Protein AF-A0A6M0CXH6-F1 (afdb_monomer)

Sequence (140 aa):
LAVPIAAPGTPPLPAPIAGQTIVLYRAEVPLYAAANRAAALIGRSTLGTFHQRQGEQRLLREAGPVAAGWGQTFGEQVRQQWSGTVSPSLKGSLQGFEVGHDLFAIEANSGYRQHAGVYVAAPASKATSKVLRWALQTTR

Radius of gyration: 28.43 Å; Cα contacts (8 Å, |Δi|>4): 178; chains: 1; bounding box: 73×33×81 Å

Solvent-accessible surface area (backbone atoms only — not comparable to full-atom values): 9030 Å² total; per-residue (Å²): 132,87,78,89,76,62,59,92,94,53,75,81,70,76,79,84,73,88,69,82,88,77,83,82,75,63,88,58,54,33,54,61,67,36,46,67,56,51,53,52,50,54,61,54,64,74,64,61,55,78,72,71,77,55,66,67,74,70,75,77,68,70,86,64,98,70,67,58,69,52,72,49,73,51,74,50,80,46,78,48,77,45,87,62,101,62,51,32,67,48,77,52,75,50,41,28,40,37,42,33,38,43,76,44,77,47,74,44,97,86,69,34,42,34,47,32,38,45,47,44,45,39,54,70,54,104,58,96,58,83,57,83,62,81,56,83,48,82,50,121

Mean predicted aligned error: 14.95 Å

Nearest PDB structures (foldseek):
  2c2i-assembly1_B  TM=3.845E-01  e=6.194E-01  Mycobacterium tuberculosis H37Rv
  3szd-assembly1_B  TM=4.222E-01  e=3.217E+00  Pseudomonas aeruginosa
  7nyd-assembly1_H  TM=2.602E-01  e=2.796E-01  Homo sapiens
  4fms-assembly1_B  TM=4.198E-01  e=6.361E+00  Pseudomonas aeruginosa PAO1
  3szd-assembly2_A  TM=3.424E-01  e=3.040E+00  Pseudomonas aeruginosa

Foldseek 3Di:
DDDDADDPPDDGDPDDDPDDDDDDDDPCPLVVVCVVVVVVVLVVQVVPDPVQQCPPCPLVPDPDQDKDKDKGKDKDWDWDWDDDPSGHIDTDMWIWMKIWIWNDWDQDPVRKIKTWTWMWIATPPPDDDIDTDTDIDIDD

Structure (mmCIF, N/CA/C/O backbone):
data_AF-A0A6M0CXH6-F1
#
_entry.id   AF-A0A6M0CXH6-F1
#
loop_
_atom_site.group_PDB
_atom_site.id
_atom_site.type_symbol
_atom_site.label_atom_id
_atom_site.label_alt_id
_atom_site.label_comp_id
_atom_site.label_asym_id
_atom_site.label_entity_id
_atom_site.label_seq_id
_atom_site.pdbx_PDB_ins_code
_atom_site.Cartn_x
_atom_site.Cartn_y
_atom_site.Cartn_z
_atom_site.occupancy
_atom_site.B_iso_or_equiv
_atom_site.auth_seq_id
_atom_site.auth_comp_id
_atom_site.auth_asym_id
_atom_site.auth_atom_id
_atom_site.pdbx_PDB_model_num
ATOM 1 N N . LEU A 1 1 ? -22.036 22.149 36.009 1.00 50.69 1 LEU A N 1
ATOM 2 C CA . LEU A 1 1 ? -23.013 21.041 35.888 1.00 50.69 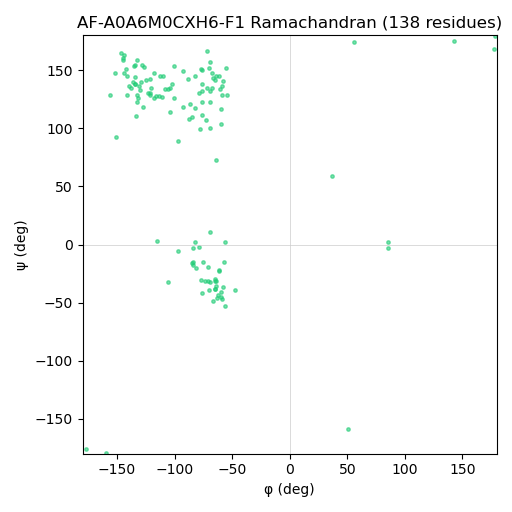1 LEU A CA 1
ATOM 3 C C . LEU A 1 1 ? -23.742 20.928 37.218 1.00 50.69 1 LEU A C 1
ATOM 5 O O . LEU A 1 1 ? -23.076 21.022 38.241 1.00 50.69 1 LEU A O 1
ATOM 9 N N . ALA A 1 2 ? -25.072 20.826 37.212 1.00 62.84 2 ALA A N 1
ATOM 10 C CA . ALA A 1 2 ? -25.858 20.715 38.441 1.00 62.84 2 ALA A CA 1
ATOM 11 C C . ALA A 1 2 ? -25.573 19.372 39.134 1.00 62.84 2 ALA A C 1
ATOM 13 O O . ALA A 1 2 ? -25.505 18.339 38.468 1.00 62.84 2 ALA A O 1
ATOM 14 N N . VAL A 1 3 ? -25.374 19.397 40.451 1.00 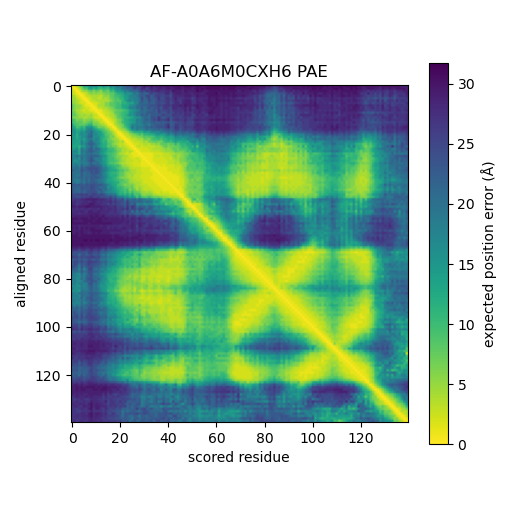70.69 3 VAL A N 1
ATOM 15 C CA . VAL A 1 3 ? -25.149 18.185 41.249 1.00 70.69 3 VAL A CA 1
ATOM 16 C C . VAL A 1 3 ? -26.512 17.523 41.489 1.00 70.69 3 VAL A C 1
ATOM 18 O O . VAL A 1 3 ? -27.447 18.234 41.867 1.00 70.69 3 VAL A O 1
ATOM 21 N N . PRO A 1 4 ? -26.676 16.211 41.245 1.00 71.44 4 PRO A N 1
ATOM 22 C CA . PRO A 1 4 ? -27.945 15.536 41.495 1.00 71.44 4 PRO A CA 1
ATOM 23 C C . PRO A 1 4 ? -28.321 15.627 42.981 1.00 71.44 4 PRO A C 1
ATOM 25 O O . PRO A 1 4 ? -27.487 15.396 43.856 1.00 71.44 4 PRO A O 1
ATOM 28 N N . ILE A 1 5 ? -29.580 15.971 43.254 1.00 80.44 5 ILE A N 1
ATOM 29 C CA . ILE A 1 5 ? -30.163 16.050 44.599 1.00 80.44 5 ILE A CA 1
ATOM 30 C C . ILE A 1 5 ? -31.024 14.809 44.839 1.00 80.44 5 ILE A C 1
ATOM 32 O O . ILE A 1 5 ? -31.756 14.372 43.950 1.00 80.44 5 ILE A O 1
ATOM 36 N N . ALA A 1 6 ? -30.922 14.238 46.041 1.00 80.50 6 ALA A N 1
ATOM 37 C CA . ALA A 1 6 ? -31.750 13.110 46.450 1.00 80.50 6 ALA A CA 1
ATOM 38 C C . ALA A 1 6 ? -33.224 13.538 46.523 1.00 80.50 6 ALA A C 1
ATOM 40 O O . ALA A 1 6 ? -33.536 14.650 46.955 1.00 80.50 6 ALA A O 1
ATOM 41 N N . ALA A 1 7 ? -34.135 12.657 46.105 1.00 82.31 7 ALA A N 1
ATOM 42 C CA . ALA A 1 7 ? -35.564 12.936 46.172 1.00 82.31 7 ALA A CA 1
ATOM 43 C C . ALA A 1 7 ? -36.020 13.080 47.643 1.00 82.31 7 ALA A C 1
ATOM 45 O O . ALA A 1 7 ? -35.504 12.365 48.512 1.00 82.31 7 ALA A O 1
ATOM 46 N N . PRO A 1 8 ? -36.990 13.962 47.952 1.00 83.75 8 PRO A N 1
ATOM 47 C CA . PRO A 1 8 ? -37.495 14.122 49.314 1.00 83.75 8 PRO A CA 1
ATOM 48 C C . PRO A 1 8 ? -37.964 12.784 49.906 1.00 83.75 8 PRO A C 1
ATOM 50 O O . PRO A 1 8 ? -38.735 12.063 49.279 1.00 83.75 8 PRO A O 1
ATOM 53 N N . GLY A 1 9 ? -37.486 12.445 51.107 1.00 87.25 9 GLY A N 1
ATOM 54 C CA . GLY A 1 9 ? -37.820 11.190 51.795 1.00 87.25 9 GLY A CA 1
ATOM 55 C C . GLY A 1 9 ? -36.959 9.977 51.420 1.00 87.25 9 GLY A C 1
ATOM 56 O O . GLY A 1 9 ? -37.193 8.896 51.953 1.00 87.25 9 GLY A O 1
ATOM 57 N N . THR A 1 10 ? -35.957 10.131 50.547 1.00 83.75 10 THR A N 1
ATOM 58 C CA . THR A 1 10 ? -34.999 9.058 50.225 1.00 83.75 10 THR A CA 1
ATOM 59 C C . THR A 1 10 ? -33.668 9.229 50.968 1.00 83.75 10 THR A C 1
ATOM 61 O O . THR A 1 10 ? -33.311 10.355 51.328 1.00 83.75 10 THR A O 1
ATOM 64 N N . PRO A 1 11 ? -32.922 8.135 51.227 1.00 83.88 11 PRO A N 1
ATOM 65 C CA . PRO A 1 11 ? -31.581 8.218 51.799 1.00 83.88 11 PRO A CA 1
ATOM 66 C C . PRO A 1 11 ? -30.652 9.119 50.965 1.00 83.88 11 PRO A C 1
ATOM 68 O O . PRO A 1 11 ? -30.828 9.215 49.747 1.00 83.88 11 PRO A O 1
ATOM 71 N N . PRO A 1 12 ? -29.646 9.761 51.586 1.00 82.06 12 PRO A N 1
ATOM 72 C CA . PRO A 1 12 ? -28.696 10.603 50.867 1.00 82.06 12 PRO A CA 1
ATOM 73 C C . PRO A 1 12 ? -27.968 9.821 49.764 1.00 82.06 12 PRO A C 1
ATOM 75 O O . PRO A 1 12 ? -27.599 8.659 49.947 1.00 82.06 12 PRO A O 1
ATOM 78 N N . LEU A 1 13 ? -27.756 10.477 48.615 1.00 80.88 13 LEU A N 1
ATOM 79 C CA . LEU A 1 13 ? -27.004 9.910 47.494 1.00 80.88 13 LEU A CA 1
ATOM 80 C C . LEU A 1 13 ? -25.577 9.551 47.951 1.00 80.88 13 LEU A C 1
ATOM 82 O O . LEU A 1 13 ? -24.940 10.361 48.630 1.00 80.88 13 LEU A O 1
ATOM 86 N N . PRO A 1 14 ? -25.048 8.373 47.572 1.00 80.31 14 PRO A N 1
ATOM 87 C CA . PRO A 1 14 ? -23.661 8.030 47.850 1.00 80.31 14 PRO A CA 1
ATOM 88 C C . PRO A 1 14 ? -22.715 9.021 47.160 1.00 80.31 14 PRO A C 1
ATOM 90 O O . PRO A 1 14 ? -22.992 9.503 46.058 1.00 80.31 14 PRO A O 1
ATOM 93 N N . ALA A 1 15 ? -21.586 9.324 47.808 1.00 79.50 15 ALA A N 1
ATOM 94 C CA . ALA A 1 15 ? -20.575 10.214 47.247 1.00 79.50 15 ALA A CA 1
ATOM 95 C C . ALA A 1 15 ? -20.070 9.655 45.900 1.00 79.50 15 ALA A C 1
ATOM 97 O O . ALA A 1 15 ? -19.685 8.481 45.849 1.00 79.50 15 ALA A O 1
ATOM 98 N N . PRO A 1 16 ? -20.052 10.453 44.812 1.00 70.25 16 PRO A N 1
ATOM 99 C CA . PRO A 1 16 ? -19.510 10.003 43.539 1.00 70.25 16 PRO A CA 1
ATOM 100 C C . PRO A 1 16 ? -18.041 9.623 43.714 1.00 70.25 16 PRO A C 1
ATOM 102 O O . PRO A 1 16 ? -17.202 10.463 44.040 1.00 70.25 16 PRO A O 1
ATOM 105 N N . ILE A 1 17 ? -17.722 8.354 43.490 1.00 76.25 17 ILE A N 1
ATOM 106 C CA . ILE A 1 17 ? -16.337 7.902 43.412 1.00 76.25 17 ILE A CA 1
ATOM 107 C C . ILE A 1 17 ? -15.832 8.360 42.045 1.00 76.25 17 ILE A C 1
ATOM 109 O O . ILE A 1 17 ? -16.439 8.021 41.027 1.00 76.25 17 ILE A O 1
ATOM 113 N N . ALA A 1 18 ? -14.759 9.152 42.005 1.00 71.06 18 ALA A N 1
ATOM 114 C CA . ALA A 1 18 ? -14.130 9.524 40.744 1.00 71.06 18 ALA A CA 1
ATOM 115 C C . ALA A 1 18 ? -13.671 8.243 40.028 1.00 71.06 18 ALA A C 1
ATOM 117 O O . ALA A 1 18 ? -12.705 7.598 40.432 1.00 71.06 18 ALA A O 1
ATOM 118 N N . GLY A 1 19 ? -14.425 7.835 39.007 1.00 70.00 19 GLY A N 1
ATOM 119 C CA . GLY A 1 19 ? -14.096 6.684 38.178 1.00 70.00 19 GLY A CA 1
ATOM 120 C C . GLY A 1 19 ? -12.905 6.975 37.268 1.00 70.00 19 GLY A C 1
ATOM 121 O O . GLY A 1 19 ? -12.510 8.124 37.069 1.00 70.00 19 GLY A O 1
ATOM 122 N N . GLN A 1 20 ? -12.340 5.926 36.676 1.00 72.38 20 GLN A N 1
ATOM 123 C CA . GLN A 1 20 ? -11.343 6.094 35.625 1.00 72.38 20 GLN A CA 1
ATOM 124 C C . GLN A 1 20 ? -12.007 6.663 34.367 1.00 72.38 20 GLN A C 1
ATOM 126 O O . GLN A 1 20 ? -13.034 6.157 33.913 1.00 72.38 20 GLN A O 1
ATOM 131 N N . THR A 1 21 ? -11.407 7.695 33.776 1.00 74.00 21 THR A N 1
ATOM 132 C CA . THR A 1 21 ? -11.812 8.187 32.456 1.00 74.00 21 THR A CA 1
ATOM 133 C C . THR A 1 21 ? -11.431 7.148 31.403 1.00 74.00 21 THR A C 1
ATOM 135 O O . THR A 1 21 ? -10.274 7.060 30.995 1.00 74.00 21 THR A O 1
ATOM 138 N N . ILE A 1 22 ? -12.401 6.347 30.962 1.00 76.44 22 ILE A N 1
ATOM 139 C CA . ILE A 1 22 ? -12.218 5.370 29.885 1.00 76.44 22 ILE A CA 1
ATOM 140 C C . ILE A 1 22 ? -12.428 6.092 28.554 1.00 76.44 22 ILE A C 1
ATOM 142 O O . ILE A 1 22 ? -13.544 6.483 28.214 1.00 76.44 22 ILE A O 1
ATOM 146 N N . VAL A 1 23 ? -11.351 6.280 27.790 1.00 78.56 23 VAL A N 1
ATOM 147 C CA . VAL A 1 23 ? -11.448 6.840 26.438 1.00 78.56 23 VAL A CA 1
ATOM 148 C C . VAL A 1 23 ? -11.973 5.757 25.499 1.00 78.56 23 VAL A C 1
ATOM 150 O O . VAL A 1 23 ? -11.290 4.773 25.222 1.00 78.56 23 VAL A O 1
ATOM 153 N N . LEU A 1 24 ? -13.197 5.941 25.010 1.00 82.44 24 LEU A N 1
ATOM 154 C CA . LEU A 1 24 ? -13.823 5.034 24.055 1.00 82.44 24 LEU A CA 1
ATOM 155 C C . LEU A 1 24 ? -13.437 5.439 22.633 1.00 82.44 24 LEU A C 1
ATOM 157 O O . LEU A 1 24 ? -13.903 6.447 22.102 1.00 82.44 24 LEU A O 1
ATOM 161 N N . TYR A 1 25 ? -12.582 4.635 22.008 1.00 82.31 25 TYR A N 1
ATOM 162 C CA . TYR A 1 25 ? -12.288 4.762 20.586 1.00 82.31 25 TYR A CA 1
ATOM 163 C C . TYR A 1 25 ? -13.356 4.053 19.761 1.00 82.31 25 TYR A C 1
ATOM 165 O O . TYR A 1 25 ? -13.855 2.993 20.140 1.00 82.31 25 TYR A O 1
ATOM 173 N N . ARG A 1 26 ? -13.680 4.620 18.597 1.00 87.25 26 ARG A N 1
ATOM 174 C CA . ARG A 1 26 ? -14.504 3.914 17.617 1.00 87.25 26 ARG A CA 1
ATOM 175 C C . ARG A 1 26 ? -13.720 2.755 16.998 1.00 87.25 26 ARG A C 1
ATOM 177 O O . ARG A 1 26 ? -12.497 2.834 16.857 1.00 87.25 26 ARG A O 1
ATOM 184 N N . ALA A 1 27 ? -14.436 1.718 16.574 1.00 83.12 27 ALA A N 1
ATOM 185 C CA . ALA A 1 27 ? -13.846 0.520 15.981 1.00 83.12 27 ALA A CA 1
ATOM 186 C C . ALA A 1 27 ? -13.068 0.800 14.677 1.00 83.12 27 ALA A C 1
ATOM 188 O O . ALA A 1 27 ? -12.180 0.033 14.317 1.00 83.12 27 ALA A O 1
ATOM 189 N N . GLU A 1 28 ? -13.350 1.908 13.986 1.00 84.56 28 GLU A N 1
ATOM 190 C CA . GLU A 1 28 ? -12.699 2.283 12.725 1.00 84.56 28 GLU A CA 1
ATOM 191 C C . GLU A 1 28 ? -11.371 3.034 12.921 1.00 84.56 28 GLU A C 1
ATOM 193 O O . GLU A 1 28 ? -10.570 3.130 11.993 1.00 84.56 28 GLU A O 1
ATOM 198 N N . VAL A 1 29 ? -11.090 3.563 14.116 1.00 88.75 29 VAL A N 1
ATOM 199 C CA . VAL A 1 29 ? -9.860 4.336 14.371 1.00 88.75 29 VAL A CA 1
ATOM 200 C C . VAL A 1 29 ? -8.581 3.521 14.103 1.00 88.75 29 VAL A C 1
ATOM 202 O O . VAL A 1 29 ? -7.699 4.043 13.412 1.00 88.75 29 VAL A O 1
ATOM 205 N N . PRO A 1 30 ? -8.450 2.253 14.555 1.00 79.81 30 PRO A N 1
ATOM 206 C CA . PRO A 1 30 ? -7.309 1.416 14.180 1.00 79.81 30 PRO A CA 1
ATOM 207 C C . PRO A 1 30 ? -7.166 1.236 12.662 1.00 79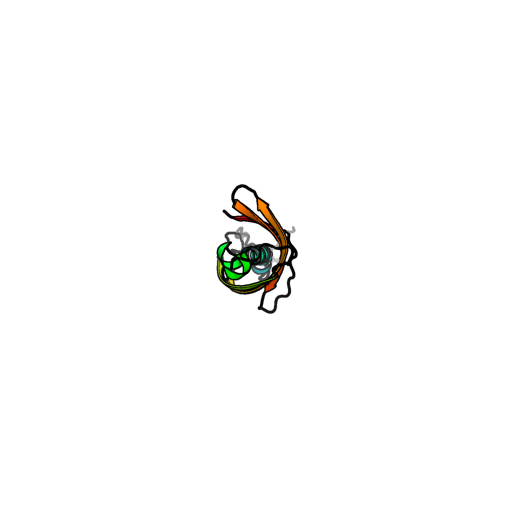.81 30 PRO A C 1
ATOM 209 O O . PRO A 1 30 ? -6.044 1.222 12.153 1.00 79.81 30 PRO A O 1
ATOM 212 N N . LEU A 1 31 ? -8.284 1.139 11.932 1.00 83.31 31 LEU A N 1
ATOM 213 C CA . LEU A 1 31 ? -8.291 0.958 10.480 1.00 83.31 31 LEU A CA 1
ATOM 214 C C . LEU A 1 31 ? -7.730 2.193 9.765 1.00 83.31 31 LEU A C 1
ATOM 216 O O . LEU A 1 31 ? -6.825 2.072 8.937 1.00 83.31 31 LEU A O 1
ATOM 220 N N . TYR A 1 32 ? -8.196 3.388 10.129 1.00 85.88 32 TYR A N 1
ATOM 221 C CA . TYR A 1 32 ? -7.673 4.634 9.564 1.00 85.88 32 TYR A CA 1
ATOM 222 C C . TYR A 1 32 ? -6.202 4.865 9.929 1.00 85.88 32 TYR A C 1
ATOM 224 O O . TYR A 1 32 ? -5.414 5.289 9.084 1.00 85.88 32 TYR A O 1
ATOM 232 N N . ALA A 1 33 ? -5.801 4.522 11.157 1.00 84.56 33 ALA A N 1
ATOM 233 C CA . ALA A 1 33 ? -4.407 4.616 11.586 1.00 84.56 33 ALA A CA 1
ATOM 234 C C . ALA A 1 33 ? -3.476 3.674 10.795 1.00 84.56 33 ALA A C 1
ATOM 236 O O . ALA A 1 33 ? -2.307 4.002 10.567 1.00 84.56 33 ALA A O 1
ATOM 237 N N . ALA A 1 34 ? -3.977 2.515 10.356 1.00 85.25 34 ALA A N 1
ATOM 238 C CA . ALA A 1 34 ? -3.231 1.575 9.525 1.00 85.25 34 ALA A CA 1
ATOM 239 C C . ALA A 1 34 ? -3.145 2.011 8.051 1.00 85.25 34 ALA A C 1
ATOM 241 O O . ALA A 1 34 ? -2.144 1.714 7.403 1.00 85.25 34 ALA A O 1
ATOM 242 N N . ALA A 1 35 ? -4.139 2.733 7.521 1.00 86.38 35 ALA A N 1
ATOM 243 C CA . ALA A 1 35 ? -4.261 3.037 6.091 1.00 86.38 35 ALA A CA 1
ATOM 244 C C . ALA A 1 35 ? -3.026 3.741 5.492 1.00 86.38 35 ALA A C 1
ATOM 246 O O . ALA A 1 35 ? -2.432 3.248 4.532 1.00 86.38 35 ALA A O 1
ATOM 247 N N . ASN A 1 36 ? -2.578 4.849 6.090 1.00 84.94 36 ASN A N 1
ATOM 248 C CA . ASN A 1 36 ? -1.407 5.588 5.593 1.00 84.94 36 ASN A CA 1
ATOM 249 C C . ASN A 1 36 ? -0.118 4.754 5.674 1.00 84.94 36 ASN A C 1
ATOM 251 O O . ASN A 1 36 ? 0.739 4.817 4.792 1.00 84.94 36 ASN A O 1
ATOM 255 N N . ARG A 1 37 ? 0.010 3.933 6.721 1.00 85.00 37 ARG A N 1
ATOM 256 C CA . ARG A 1 37 ? 1.163 3.042 6.913 1.00 85.00 37 ARG A CA 1
ATOM 257 C C . ARG A 1 37 ? 1.155 1.903 5.893 1.00 85.00 37 ARG A C 1
ATOM 259 O O . ARG A 1 37 ? 2.200 1.577 5.339 1.00 85.00 37 ARG A O 1
ATOM 266 N N . ALA A 1 38 ? -0.020 1.354 5.592 1.00 84.19 38 ALA A N 1
ATOM 267 C CA . ALA A 1 38 ? -0.210 0.356 4.548 1.00 84.19 38 ALA A CA 1
ATOM 268 C C . ALA A 1 38 ? 0.152 0.913 3.162 1.00 84.19 38 ALA A C 1
ATOM 270 O O . ALA A 1 38 ? 0.877 0.259 2.418 1.00 84.19 38 ALA A O 1
ATOM 271 N N . ALA A 1 39 ? -0.260 2.143 2.838 1.00 85.31 39 ALA A N 1
ATOM 272 C CA . ALA A 1 39 ? 0.104 2.794 1.577 1.00 85.31 39 ALA A CA 1
ATOM 273 C C . ALA A 1 39 ? 1.628 2.952 1.417 1.00 85.31 39 ALA A C 1
ATOM 275 O O . ALA A 1 39 ? 2.173 2.692 0.343 1.00 85.31 39 ALA A O 1
ATOM 276 N N . ALA A 1 40 ? 2.333 3.313 2.494 1.00 86.12 40 ALA A N 1
ATOM 277 C CA . ALA A 1 40 ? 3.792 3.398 2.486 1.00 86.12 40 ALA A CA 1
ATOM 278 C C . ALA A 1 40 ? 4.466 2.029 2.271 1.00 86.12 40 ALA A C 1
ATOM 280 O O . ALA A 1 40 ? 5.460 1.949 1.550 1.00 86.12 40 ALA A O 1
ATOM 281 N N . LEU A 1 41 ? 3.921 0.955 2.856 1.00 84.69 41 LEU A N 1
ATOM 282 C CA . LEU A 1 41 ? 4.408 -0.410 2.626 1.00 84.69 41 LEU A CA 1
ATOM 283 C C . LEU A 1 41 ? 4.240 -0.821 1.164 1.00 84.69 41 LEU A C 1
ATOM 285 O O . LEU A 1 41 ? 5.202 -1.295 0.572 1.00 84.69 41 LEU A O 1
ATOM 289 N N . ILE A 1 42 ? 3.072 -0.556 0.570 1.00 80.38 42 ILE A N 1
ATOM 290 C CA . ILE A 1 42 ? 2.794 -0.842 -0.846 1.00 80.38 42 ILE A CA 1
ATOM 291 C C . ILE A 1 42 ? 3.786 -0.102 -1.754 1.00 80.38 42 ILE A C 1
ATOM 293 O O . ILE A 1 42 ? 4.390 -0.704 -2.639 1.00 80.38 42 ILE A O 1
ATOM 297 N N . GLY A 1 43 ? 4.015 1.190 -1.508 1.00 79.50 43 GLY A N 1
ATOM 298 C CA . GLY A 1 43 ? 4.988 1.963 -2.285 1.00 79.50 43 GLY A CA 1
ATOM 299 C C . GLY A 1 43 ? 6.433 1.483 -2.110 1.00 79.50 43 GLY A C 1
ATOM 300 O O . GLY A 1 43 ? 7.241 1.621 -3.024 1.00 79.50 43 GLY A O 1
ATOM 301 N N . ARG A 1 44 ? 6.781 0.913 -0.948 1.00 80.81 44 ARG A N 1
ATOM 302 C CA . ARG A 1 44 ? 8.114 0.342 -0.713 1.00 80.81 44 ARG A CA 1
ATOM 303 C C . ARG A 1 44 ? 8.287 -1.005 -1.405 1.00 80.81 44 ARG A C 1
ATOM 305 O O . ARG A 1 44 ? 9.335 -1.240 -1.993 1.00 80.81 44 ARG A O 1
ATOM 312 N N . SER A 1 45 ? 7.278 -1.865 -1.374 1.00 75.25 45 SER A N 1
ATOM 313 C CA . SER A 1 45 ? 7.321 -3.148 -2.079 1.00 75.25 45 SER A CA 1
ATOM 314 C C . SER A 1 45 ? 7.388 -2.982 -3.597 1.00 75.25 45 SER A C 1
ATOM 316 O O . SER A 1 45 ? 8.044 -3.782 -4.251 1.00 75.25 45 SER A O 1
ATOM 318 N N . THR A 1 46 ? 6.795 -1.913 -4.148 1.00 69.31 46 THR A N 1
ATOM 319 C CA . THR A 1 46 ? 6.864 -1.612 -5.590 1.00 69.31 46 THR A CA 1
ATOM 320 C C . THR A 1 46 ? 8.190 -0.970 -6.013 1.00 69.31 46 THR A C 1
ATOM 322 O O . THR A 1 46 ? 8.370 -0.582 -7.160 1.00 69.31 46 THR A O 1
ATOM 325 N N . LEU A 1 47 ? 9.111 -0.714 -5.076 1.00 70.81 47 LEU A N 1
ATOM 326 C CA . LEU A 1 47 ? 10.449 -0.235 -5.431 1.00 70.81 47 LEU A CA 1
ATOM 327 C C . LEU A 1 47 ? 11.381 -1.397 -5.793 1.00 70.81 47 LEU A C 1
ATOM 329 O O . LEU A 1 47 ? 12.410 -1.143 -6.421 1.00 70.81 47 LEU A O 1
ATOM 333 N N . GLY A 1 48 ? 11.006 -2.640 -5.459 1.00 60.53 48 GLY A N 1
ATOM 334 C CA . GLY A 1 48 ? 11.770 -3.856 -5.737 1.00 60.53 48 GLY A CA 1
ATOM 335 C C . GLY A 1 48 ? 13.202 -3.839 -5.188 1.00 60.53 48 GLY A C 1
ATOM 336 O O . GLY A 1 48 ? 13.708 -2.841 -4.672 1.00 60.53 48 GLY A O 1
ATOM 337 N N . THR A 1 49 ? 13.902 -4.964 -5.311 1.00 55.28 49 THR A N 1
ATOM 338 C CA . THR A 1 49 ? 15.365 -4.985 -5.158 1.00 55.28 49 THR A CA 1
ATOM 339 C C . THR A 1 49 ? 16.025 -4.809 -6.525 1.00 55.28 49 THR A C 1
ATOM 341 O O . THR A 1 49 ? 15.480 -5.231 -7.543 1.00 55.28 49 THR A O 1
ATOM 344 N N . PHE A 1 50 ? 17.212 -4.192 -6.572 1.00 47.84 50 PHE A N 1
ATOM 345 C CA . PHE A 1 50 ? 17.963 -3.941 -7.814 1.00 47.84 50 PHE A CA 1
ATOM 346 C C . PHE A 1 50 ? 18.059 -5.185 -8.720 1.00 47.84 50 PHE A C 1
ATOM 348 O O . PHE A 1 50 ? 17.886 -5.078 -9.929 1.00 47.84 50 PHE A O 1
ATOM 355 N N . HIS A 1 51 ? 18.251 -6.366 -8.127 1.00 49.69 51 HIS A N 1
ATOM 356 C CA . HIS A 1 51 ? 18.391 -7.641 -8.835 1.00 49.69 51 HIS A CA 1
ATOM 357 C C . HIS A 1 51 ? 17.099 -8.123 -9.506 1.00 49.69 51 HIS A C 1
ATOM 359 O O . HIS A 1 51 ? 17.160 -8.743 -10.561 1.00 49.69 51 HIS A O 1
ATOM 365 N N . GLN A 1 52 ? 15.930 -7.818 -8.936 1.00 50.62 52 GLN A N 1
ATOM 366 C CA . GLN A 1 52 ? 14.641 -8.205 -9.521 1.00 50.62 52 GLN A CA 1
ATOM 367 C C . GLN A 1 52 ? 14.332 -7.393 -10.788 1.00 50.62 52 GLN A C 1
ATOM 369 O O . GLN A 1 52 ? 13.799 -7.941 -11.747 1.00 50.62 52 GLN A O 1
ATOM 374 N N . ARG A 1 53 ? 14.795 -6.134 -10.852 1.00 55.69 53 ARG A N 1
ATOM 375 C CA . ARG A 1 53 ? 14.710 -5.298 -12.063 1.00 55.69 53 ARG A CA 1
ATOM 376 C C . ARG A 1 53 ? 15.718 -5.663 -13.157 1.00 55.69 53 ARG A C 1
ATOM 378 O O . ARG A 1 53 ? 15.576 -5.187 -14.275 1.00 55.69 53 ARG A O 1
ATOM 385 N N . GLN A 1 54 ? 16.756 -6.444 -12.853 1.00 53.84 54 GLN A N 1
ATOM 386 C CA . GLN A 1 54 ? 17.824 -6.746 -13.816 1.00 53.84 54 GLN A CA 1
ATOM 387 C C . GLN A 1 54 ? 17.466 -7.870 -14.799 1.00 53.84 54 GLN A C 1
ATOM 389 O O . GLN A 1 54 ? 18.062 -7.915 -15.870 1.00 53.84 54 GLN A O 1
ATOM 394 N N . GLY A 1 55 ? 16.484 -8.728 -14.486 1.00 56.94 55 GLY A N 1
ATOM 395 C CA . GLY A 1 55 ? 16.037 -9.794 -15.390 1.00 56.94 55 GLY A CA 1
ATOM 396 C C . GLY A 1 55 ? 17.175 -10.668 -15.949 1.00 56.94 55 GLY A C 1
ATOM 397 O O . GLY A 1 55 ? 18.265 -10.754 -15.384 1.00 56.94 55 GLY A O 1
ATOM 398 N N . GLU A 1 56 ? 16.913 -11.347 -17.068 1.00 46.75 56 GLU A N 1
ATO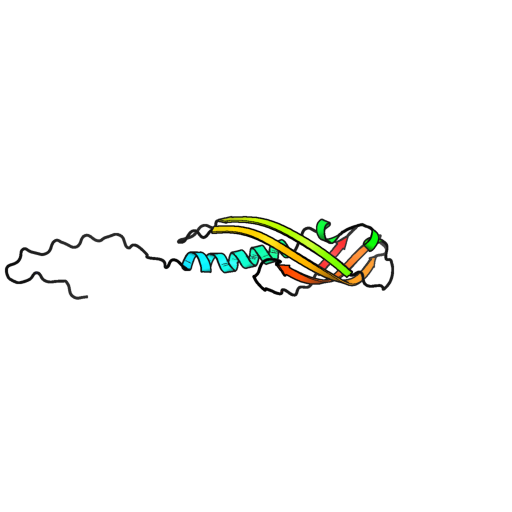M 399 C CA . GLU A 1 56 ? 17.929 -12.110 -17.798 1.00 46.75 56 GLU A CA 1
ATOM 400 C C . GLU A 1 56 ? 18.911 -11.156 -18.509 1.00 46.75 56 GLU A C 1
ATOM 402 O O . GLU A 1 56 ? 18.487 -10.222 -19.192 1.00 46.75 56 GLU A O 1
ATOM 407 N N . GLN A 1 57 ? 20.222 -11.422 -18.417 1.00 49.78 57 GLN A N 1
ATOM 408 C CA . GLN A 1 57 ? 21.334 -10.606 -18.953 1.00 49.78 57 GLN A CA 1
ATOM 409 C C . GLN A 1 57 ? 21.285 -10.298 -20.470 1.00 49.78 57 GLN A C 1
ATOM 411 O O . GLN A 1 57 ? 22.199 -9.671 -21.009 1.00 49.78 57 GLN A O 1
ATOM 416 N N . ARG A 1 58 ? 20.251 -10.739 -21.193 1.00 45.16 58 ARG A N 1
ATOM 417 C CA . ARG A 1 58 ? 20.069 -10.517 -22.630 1.00 45.16 58 ARG A CA 1
ATOM 418 C C . ARG A 1 58 ? 19.655 -9.078 -22.961 1.00 45.16 58 ARG A C 1
ATOM 420 O O . ARG A 1 58 ? 20.084 -8.578 -23.994 1.00 45.16 58 ARG A O 1
ATOM 427 N N . LEU A 1 59 ? 18.921 -8.402 -22.068 1.00 49.44 59 LEU A N 1
ATOM 428 C CA . LEU A 1 59 ? 18.580 -6.971 -22.191 1.00 49.44 59 LEU A CA 1
ATOM 429 C C . LEU A 1 59 ? 19.801 -6.050 -21.974 1.00 49.44 59 LEU A C 1
ATOM 431 O O . LEU A 1 59 ? 19.807 -4.914 -22.423 1.00 49.44 59 LEU A O 1
ATOM 435 N N . LEU A 1 60 ? 20.871 -6.554 -21.341 1.00 51.22 60 LEU A N 1
ATOM 436 C CA . LEU A 1 60 ? 22.127 -5.825 -21.090 1.00 51.22 60 LEU A CA 1
ATOM 437 C C . LEU A 1 60 ? 23.112 -5.856 -22.275 1.00 51.22 60 LEU A C 1
ATOM 439 O O . LEU A 1 60 ? 24.198 -5.278 -22.188 1.00 51.22 60 LEU A O 1
ATOM 443 N N . ARG A 1 61 ? 22.784 -6.572 -23.360 1.00 49.81 61 ARG A N 1
ATOM 444 C CA . ARG A 1 61 ? 23.641 -6.686 -24.556 1.00 49.81 61 ARG A CA 1
ATOM 445 C C . ARG A 1 61 ? 23.256 -5.721 -25.676 1.00 49.81 61 ARG A C 1
ATOM 447 O O . ARG A 1 61 ? 23.976 -5.654 -26.669 1.00 49.81 61 ARG A O 1
ATOM 454 N N . GLU A 1 62 ? 22.160 -4.980 -25.530 1.00 51.44 62 GLU A N 1
ATOM 455 C CA . GLU A 1 62 ? 21.774 -3.949 -26.493 1.00 51.44 62 GLU A CA 1
ATOM 456 C C . GLU A 1 62 ? 22.615 -2.687 -26.276 1.00 51.44 62 GLU A C 1
ATOM 458 O O . GLU A 1 62 ? 22.369 -1.882 -25.385 1.00 51.44 62 GLU A O 1
ATOM 463 N N . ALA A 1 63 ? 23.645 -2.530 -27.107 1.00 51.31 63 ALA A N 1
ATOM 464 C CA . ALA A 1 63 ? 24.375 -1.282 -27.284 1.00 51.31 63 ALA A CA 1
ATOM 465 C C . ALA A 1 63 ? 23.811 -0.575 -28.527 1.00 51.31 63 ALA A C 1
ATOM 467 O O . ALA A 1 63 ? 24.252 -0.818 -29.650 1.00 51.31 63 ALA A O 1
ATOM 468 N N . GLY A 1 64 ? 22.777 0.248 -28.342 1.00 51.19 64 GLY A N 1
ATOM 469 C CA . GLY A 1 64 ? 22.139 1.000 -29.425 1.00 51.19 64 GLY A CA 1
ATOM 470 C C . GLY A 1 64 ? 20.929 1.818 -28.953 1.00 51.19 64 GLY A C 1
ATOM 471 O O . GLY A 1 64 ? 20.456 1.606 -27.842 1.00 51.19 64 GLY A O 1
ATOM 472 N N . PRO A 1 65 ? 20.394 2.741 -29.778 1.00 45.66 65 PRO A N 1
ATOM 473 C CA . PRO A 1 65 ? 19.295 3.655 -29.422 1.00 45.66 65 PRO A CA 1
ATOM 474 C C . PRO A 1 65 ? 17.925 2.971 -29.236 1.00 45.66 65 PRO A C 1
ATOM 476 O O . PRO A 1 65 ? 16.899 3.648 -29.194 1.00 45.66 65 PRO A O 1
ATOM 479 N N . VAL A 1 66 ? 17.878 1.639 -29.185 1.00 53.06 66 VAL A N 1
ATOM 480 C CA . VAL A 1 66 ? 16.629 0.886 -29.105 1.00 53.06 66 VAL A CA 1
ATOM 481 C C . VAL A 1 66 ? 16.238 0.763 -27.643 1.00 53.06 66 VAL A C 1
ATOM 483 O O . VAL A 1 66 ? 16.990 0.260 -26.814 1.00 53.06 66 VAL A O 1
ATOM 486 N N . ALA A 1 67 ? 15.058 1.280 -27.331 1.00 55.09 67 ALA A N 1
ATOM 487 C CA . ALA A 1 67 ? 14.546 1.291 -25.983 1.00 55.09 67 ALA A CA 1
ATOM 488 C C . ALA A 1 67 ? 14.186 -0.119 -25.501 1.00 55.09 67 ALA A C 1
ATOM 490 O O . ALA A 1 67 ? 13.347 -0.803 -26.092 1.00 55.09 67 ALA A O 1
ATOM 491 N N . ALA A 1 68 ? 14.802 -0.526 -24.395 1.00 68.50 68 ALA A N 1
ATOM 492 C CA . ALA A 1 68 ? 14.485 -1.765 -23.714 1.00 68.50 68 ALA A CA 1
ATOM 493 C C . ALA A 1 68 ? 13.264 -1.553 -22.801 1.00 68.50 68 ALA A C 1
ATOM 495 O O . ALA A 1 68 ? 13.285 -0.751 -21.862 1.00 68.50 68 ALA A O 1
ATOM 496 N N . GLY A 1 69 ? 12.180 -2.273 -23.090 1.00 71.94 69 GLY A N 1
ATOM 497 C CA . GLY A 1 69 ? 11.049 -2.428 -22.178 1.00 71.94 69 GLY A CA 1
ATOM 498 C C . GLY A 1 69 ? 11.263 -3.625 -21.253 1.00 71.94 69 GLY A C 1
ATOM 499 O O . GLY A 1 69 ? 11.766 -4.663 -21.684 1.00 71.94 69 GLY A O 1
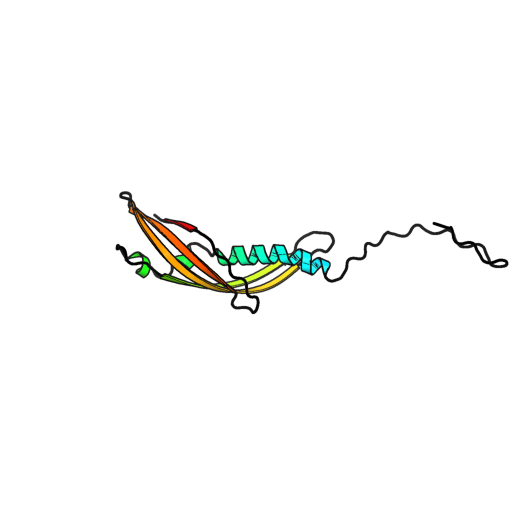ATOM 500 N N . TRP A 1 70 ? 10.851 -3.511 -19.993 1.00 72.06 70 TRP A N 1
ATOM 501 C CA . TRP A 1 70 ? 10.922 -4.594 -19.012 1.00 72.06 70 TRP A CA 1
ATOM 502 C C . TRP A 1 70 ? 9.606 -4.743 -18.251 1.00 72.06 70 TRP A C 1
ATOM 504 O O . TRP A 1 70 ? 8.790 -3.823 -18.177 1.00 72.06 70 TRP A O 1
ATOM 514 N N . GLY A 1 71 ? 9.396 -5.920 -17.667 1.00 77.31 71 GLY A N 1
ATOM 515 C CA . GLY A 1 71 ? 8.260 -6.176 -16.794 1.00 77.31 71 GLY A CA 1
ATOM 516 C C . GLY A 1 71 ? 8.573 -7.246 -15.758 1.00 77.31 71 GLY A C 1
ATOM 517 O O . GLY A 1 71 ? 9.348 -8.164 -16.025 1.00 77.31 71 GLY A O 1
ATOM 518 N N . GLN A 1 72 ? 7.977 -7.119 -14.574 1.00 75.38 72 GLN A N 1
ATOM 519 C CA . GLN A 1 72 ? 8.137 -8.072 -13.476 1.00 75.38 72 GLN A CA 1
ATOM 520 C C . GLN A 1 72 ? 6.847 -8.236 -12.672 1.00 75.38 72 GLN A C 1
ATOM 522 O O . GLN A 1 72 ? 5.978 -7.367 -12.665 1.00 75.38 72 GLN A O 1
ATOM 527 N N . THR A 1 73 ? 6.751 -9.338 -11.937 1.00 81.94 73 THR A N 1
ATOM 528 C CA . THR A 1 73 ? 5.722 -9.561 -10.915 1.00 81.94 73 THR A CA 1
ATOM 529 C C . THR A 1 73 ? 6.362 -9.587 -9.535 1.00 81.94 73 THR A C 1
ATOM 531 O O . THR A 1 73 ? 7.458 -10.123 -9.384 1.00 81.94 73 THR A O 1
ATOM 534 N N . PHE A 1 74 ? 5.673 -9.079 -8.517 1.00 77.06 74 PHE A N 1
ATOM 535 C CA . PHE A 1 74 ? 6.130 -9.122 -7.127 1.00 77.06 74 PHE A CA 1
ATOM 536 C C . PHE A 1 74 ? 5.074 -9.741 -6.212 1.00 77.06 74 PHE A C 1
ATOM 538 O O . PHE A 1 74 ? 3.872 -9.672 -6.478 1.00 77.06 74 PHE A O 1
ATOM 545 N N . GLY A 1 75 ? 5.533 -10.338 -5.113 1.00 82.94 75 GLY A N 1
ATOM 546 C CA . GLY A 1 75 ? 4.680 -10.950 -4.102 1.00 82.94 75 GLY A CA 1
ATOM 547 C C . GLY A 1 75 ? 5.378 -11.017 -2.746 1.00 82.94 75 GLY A C 1
ATOM 548 O O . GLY A 1 75 ? 6.497 -11.511 -2.658 1.00 82.94 75 GLY A O 1
ATOM 549 N N . GLU A 1 76 ? 4.721 -10.539 -1.688 1.00 80.25 76 GLU A N 1
ATOM 550 C CA . GLU A 1 76 ? 5.255 -10.543 -0.322 1.00 80.25 76 GLU A CA 1
ATOM 551 C C . GLU A 1 76 ? 4.147 -10.791 0.714 1.00 80.25 76 GLU A C 1
ATOM 553 O O . GLU A 1 76 ? 2.995 -10.384 0.548 1.00 80.25 76 GLU A O 1
ATOM 558 N N . GLN A 1 77 ? 4.496 -11.459 1.813 1.00 86.50 77 GLN A N 1
ATOM 559 C CA . GLN A 1 77 ? 3.637 -11.597 2.988 1.00 86.50 77 GLN A CA 1
ATOM 560 C C . GLN A 1 77 ? 3.945 -10.476 3.983 1.00 86.50 77 GLN A C 1
ATOM 562 O O . GLN A 1 77 ? 5.040 -10.410 4.534 1.00 86.50 77 GLN A O 1
ATOM 567 N N . VAL A 1 78 ? 2.960 -9.631 4.273 1.00 84.50 78 VAL A N 1
ATOM 568 C CA . VAL A 1 78 ? 3.099 -8.495 5.186 1.00 84.50 78 VAL A CA 1
ATOM 569 C C . VAL A 1 78 ? 2.505 -8.850 6.543 1.00 84.50 78 VAL A C 1
ATOM 571 O O . VAL A 1 78 ? 1.339 -9.228 6.656 1.00 84.50 78 VAL A O 1
ATOM 574 N N . ARG A 1 79 ? 3.311 -8.691 7.595 1.00 87.94 79 ARG A N 1
ATOM 575 C CA . ARG A 1 79 ? 2.882 -8.682 8.998 1.00 87.94 79 ARG A CA 1
ATOM 576 C C . ARG A 1 79 ? 3.547 -7.505 9.695 1.00 87.94 79 ARG A C 1
ATOM 578 O O . ARG A 1 79 ? 4.759 -7.504 9.865 1.00 87.94 79 ARG A O 1
ATOM 585 N N . GLN A 1 80 ? 2.760 -6.501 10.055 1.00 87.94 80 GLN A N 1
ATOM 586 C CA . GLN A 1 80 ? 3.233 -5.276 10.688 1.00 87.94 80 GLN A CA 1
ATOM 587 C C . GLN A 1 80 ? 2.338 -4.920 11.866 1.00 87.94 80 GLN A C 1
ATOM 589 O O . GLN A 1 80 ? 1.115 -5.031 11.790 1.00 87.94 80 GLN A O 1
ATOM 594 N N . GLN A 1 81 ? 2.953 -4.489 12.958 1.00 88.44 81 GLN A N 1
ATOM 595 C CA . GLN A 1 81 ? 2.258 -4.016 14.143 1.00 88.44 81 GLN A CA 1
ATOM 596 C C . GLN A 1 81 ? 2.917 -2.727 14.597 1.00 88.44 81 GLN A C 1
ATOM 598 O O . GLN A 1 81 ? 4.140 -2.604 14.583 1.00 88.44 81 GLN A O 1
ATOM 603 N N . TRP A 1 82 ? 2.096 -1.764 14.989 1.00 85.38 82 TRP A N 1
ATOM 604 C CA . TRP A 1 82 ? 2.578 -0.466 15.420 1.00 85.38 82 TRP A CA 1
ATOM 605 C C . TRP A 1 82 ? 2.060 -0.150 16.813 1.00 85.38 82 TRP A C 1
ATOM 607 O O . TRP A 1 82 ? 0.902 -0.414 17.135 1.00 85.38 82 TRP A O 1
ATOM 617 N N . SER A 1 83 ? 2.914 0.468 17.620 1.00 84.00 83 SER A N 1
ATOM 618 C CA . SER A 1 83 ? 2.528 1.007 18.917 1.00 84.00 83 SER A CA 1
ATOM 619 C C . SER A 1 83 ? 1.599 2.219 18.763 1.00 84.00 83 SER A C 1
ATOM 621 O O . SER A 1 83 ? 1.554 2.889 17.723 1.00 84.00 83 SER A O 1
ATOM 623 N N . GLY A 1 84 ? 0.825 2.485 19.814 1.00 82.38 84 GLY A N 1
ATOM 624 C CA . GLY A 1 84 ? -0.085 3.623 19.906 1.00 82.38 84 GLY A CA 1
ATOM 625 C C . GLY A 1 84 ? -1.377 3.264 20.630 1.00 82.38 84 GLY A C 1
ATOM 626 O O . GLY A 1 84 ? -1.635 2.102 20.939 1.00 82.38 84 GLY A O 1
ATOM 627 N N . THR A 1 85 ? -2.220 4.266 20.854 1.00 78.62 85 THR A N 1
ATOM 628 C CA . THR A 1 85 ? -3.431 4.157 21.684 1.00 78.62 85 THR A CA 1
ATOM 629 C C . THR A 1 85 ? -4.457 3.150 21.168 1.00 78.62 85 THR A C 1
ATOM 631 O O . THR A 1 85 ? -5.253 2.637 21.943 1.00 78.62 85 THR A O 1
ATOM 634 N N . VAL A 1 86 ? -4.409 2.836 19.871 1.00 82.56 86 VAL A N 1
ATOM 635 C CA . VAL A 1 86 ? -5.258 1.821 19.226 1.00 82.56 86 VAL A CA 1
ATOM 636 C C . VAL A 1 86 ? -4.474 0.622 18.686 1.00 82.56 86 VA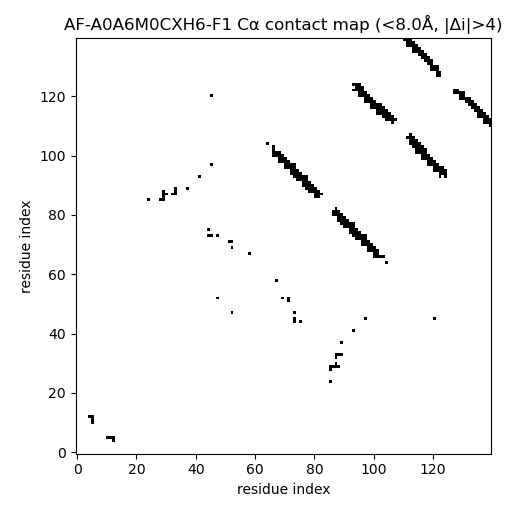L A C 1
ATOM 638 O O . VAL A 1 86 ? -5.062 -0.245 18.052 1.00 82.56 86 VAL A O 1
ATOM 641 N N . SER A 1 87 ? -3.152 0.590 18.909 1.00 83.25 87 SER A N 1
ATOM 642 C CA . SER A 1 87 ? -2.233 -0.503 18.539 1.00 83.25 87 SER A CA 1
ATOM 643 C C . SER A 1 87 ? -2.562 -1.188 17.198 1.00 83.25 87 SER A C 1
ATOM 645 O O . SER A 1 87 ? -2.849 -2.388 17.165 1.00 83.25 87 SER A O 1
ATOM 647 N N . PRO A 1 88 ? -2.577 -0.439 16.077 1.00 83.81 88 PRO A N 1
ATOM 648 C CA . PRO A 1 88 ? -3.035 -0.979 14.806 1.00 83.81 88 PRO A CA 1
ATOM 649 C C . PRO A 1 88 ? -2.072 -2.056 14.291 1.00 83.81 88 PRO A C 1
ATOM 651 O O . PRO A 1 88 ? -0.854 -1.979 14.487 1.00 83.81 88 PRO A O 1
ATOM 654 N N . SER A 1 89 ? -2.617 -3.044 13.586 1.00 84.69 89 SER A N 1
ATOM 655 C CA . SER A 1 89 ? -1.848 -4.109 12.942 1.00 84.69 89 SER A CA 1
ATOM 656 C C . SER A 1 89 ? -2.340 -4.367 11.519 1.00 84.69 89 SER A C 1
ATOM 658 O O . SER A 1 89 ? -3.488 -4.087 11.180 1.00 84.69 89 SER A O 1
ATOM 660 N N . LEU A 1 90 ? -1.444 -4.876 10.678 1.00 84.62 90 LEU A N 1
ATOM 661 C CA . LEU A 1 90 ? -1.695 -5.241 9.291 1.00 84.62 90 LEU A CA 1
ATOM 662 C C . LEU A 1 90 ? -1.120 -6.634 9.032 1.00 84.62 90 LEU A C 1
ATOM 664 O O . LEU A 1 90 ? 0.080 -6.856 9.193 1.00 84.62 90 LEU A O 1
ATOM 668 N N . LYS A 1 91 ? -1.972 -7.559 8.590 1.00 86.44 91 LYS A N 1
ATOM 669 C CA . LYS A 1 91 ? -1.581 -8.893 8.132 1.00 86.44 91 LYS A CA 1
ATOM 670 C C . LYS A 1 91 ? -2.249 -9.173 6.793 1.00 86.44 91 LYS A C 1
ATOM 672 O O . LYS A 1 91 ? -3.467 -9.078 6.692 1.00 86.44 91 LYS A O 1
ATOM 677 N N . GLY A 1 92 ? -1.469 -9.539 5.785 1.00 83.31 92 GLY A N 1
ATOM 678 C CA . GLY A 1 92 ? -1.996 -9.862 4.464 1.00 83.31 92 GLY A CA 1
ATOM 679 C C . GLY A 1 92 ? -0.900 -10.213 3.471 1.00 83.31 92 GLY A C 1
ATOM 680 O O . GLY A 1 92 ? 0.281 -10.178 3.799 1.00 83.31 92 GLY A O 1
ATOM 681 N N . SER A 1 93 ? -1.300 -10.534 2.248 1.00 84.81 93 SER A N 1
ATOM 682 C CA . SER A 1 93 ? -0.386 -10.735 1.127 1.00 84.81 93 SER A CA 1
ATOM 683 C C . SER A 1 93 ? -0.499 -9.577 0.149 1.00 84.81 93 SER A C 1
ATOM 685 O O . SER A 1 93 ? -1.609 -9.212 -0.246 1.00 84.81 93 SER A O 1
ATOM 687 N N . LEU A 1 94 ? 0.637 -9.046 -0.283 1.00 81.44 94 LEU A N 1
ATOM 688 C CA . LEU A 1 94 ? 0.709 -8.091 -1.372 1.00 81.44 94 LEU A CA 1
ATOM 689 C C . LEU A 1 94 ? 1.218 -8.799 -2.621 1.00 81.44 94 LEU A C 1
ATOM 691 O O . LEU A 1 94 ? 2.173 -9.564 -2.545 1.00 81.44 94 LEU A O 1
ATOM 695 N N . GLN A 1 95 ? 0.573 -8.555 -3.754 1.00 83.62 95 GLN A N 1
ATOM 696 C CA . GLN A 1 95 ? 0.965 -9.097 -5.049 1.00 83.62 95 GLN A CA 1
ATOM 697 C C . GLN A 1 95 ? 0.734 -8.029 -6.109 1.00 83.62 95 GLN A C 1
ATOM 699 O O . GLN A 1 95 ? -0.180 -7.214 -5.955 1.00 83.62 95 GLN A O 1
ATOM 704 N N . GLY A 1 96 ? 1.515 -8.037 -7.182 1.00 82.69 96 GLY A N 1
ATOM 705 C CA . GLY A 1 96 ? 1.366 -7.070 -8.260 1.00 82.69 96 GLY A CA 1
ATOM 706 C C . GLY A 1 96 ? 2.307 -7.297 -9.426 1.00 82.69 96 GLY A C 1
ATOM 707 O O . GLY A 1 96 ? 3.055 -8.275 -9.472 1.00 82.69 96 GLY A O 1
ATOM 708 N N . PHE A 1 97 ? 2.234 -6.376 -10.376 1.00 82.38 97 PHE A N 1
ATOM 709 C CA . PHE A 1 97 ? 3.090 -6.339 -11.548 1.00 82.38 97 PHE A CA 1
ATOM 710 C C . PHE A 1 97 ? 3.612 -4.928 -11.788 1.00 82.38 97 PHE A C 1
ATOM 712 O O . PHE A 1 97 ? 2.995 -3.934 -11.398 1.00 82.38 97 PHE A O 1
ATOM 719 N N . GLU A 1 98 ? 4.751 -4.854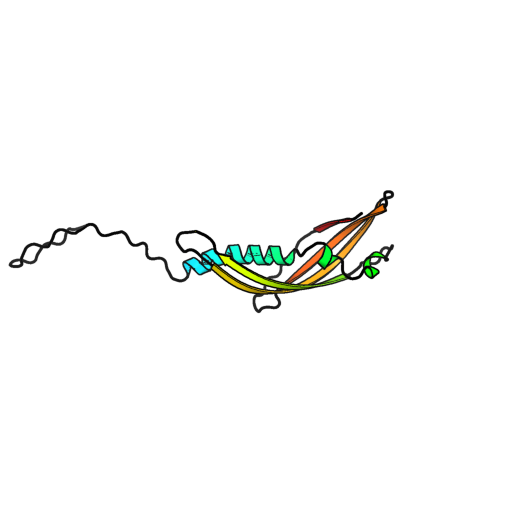 -12.455 1.00 82.00 98 GLU A N 1
ATOM 720 C CA . GLU A 1 98 ? 5.393 -3.617 -12.868 1.00 82.00 98 GLU A CA 1
ATOM 721 C C . GLU A 1 98 ? 5.833 -3.750 -14.312 1.00 82.00 98 GLU A C 1
ATOM 723 O O . GLU A 1 98 ? 6.251 -4.825 -14.745 1.00 82.00 98 GLU A O 1
ATOM 728 N N . VAL A 1 99 ? 5.738 -2.651 -15.046 1.00 82.19 99 VAL A N 1
ATOM 729 C CA . VAL A 1 99 ? 6.261 -2.534 -16.404 1.00 82.19 99 VAL A CA 1
ATOM 730 C C . VAL A 1 99 ? 6.970 -1.198 -16.543 1.00 82.19 99 VAL A C 1
ATOM 732 O O . VAL A 1 99 ? 6.508 -0.182 -16.016 1.00 82.19 99 VAL A O 1
ATOM 735 N N . GLY A 1 100 ? 8.100 -1.195 -17.235 1.00 79.12 100 GLY A N 1
ATOM 736 C CA . GLY A 1 100 ? 8.932 -0.016 -17.410 1.00 79.12 100 GLY A CA 1
ATOM 737 C C . GLY A 1 100 ? 9.580 0.039 -18.780 1.00 79.12 100 GLY A C 1
ATOM 738 O O . GLY A 1 100 ? 9.620 -0.947 -19.514 1.00 79.12 100 GLY A O 1
ATOM 739 N N . HIS A 1 101 ? 10.046 1.229 -19.126 1.00 79.81 101 HIS A N 1
ATOM 740 C CA . HIS A 1 101 ? 10.686 1.514 -20.395 1.00 79.81 101 HIS A CA 1
ATOM 741 C C . HIS A 1 101 ? 11.845 2.478 -20.177 1.00 79.81 101 HIS A C 1
ATOM 743 O O . HIS A 1 101 ? 11.681 3.541 -19.562 1.00 79.81 101 HIS A O 1
ATOM 749 N N . ASP A 1 102 ? 13.005 2.109 -20.701 1.00 76.56 102 ASP A N 1
ATOM 750 C CA . ASP A 1 102 ? 14.193 2.944 -20.642 1.00 76.56 102 ASP A CA 1
ATOM 751 C C . ASP A 1 102 ? 14.084 4.078 -21.671 1.00 76.56 102 ASP A C 1
ATOM 753 O O . ASP A 1 102 ? 13.598 3.900 -22.788 1.00 76.56 102 ASP A O 1
ATOM 757 N N . LEU A 1 103 ? 14.487 5.282 -21.272 1.00 76.81 103 LEU A N 1
ATOM 758 C CA . LEU A 1 103 ? 14.509 6.479 -22.118 1.00 76.81 103 LEU A CA 1
ATOM 759 C C . LEU A 1 103 ? 15.936 6.844 -22.535 1.00 76.81 103 LEU A C 1
ATOM 761 O O . LEU A 1 103 ? 16.141 7.360 -23.629 1.00 76.81 103 LEU A O 1
ATOM 765 N N . PHE A 1 104 ? 16.918 6.570 -21.672 1.00 72.19 104 PHE A N 1
ATOM 766 C CA . PHE A 1 104 ? 18.330 6.836 -21.927 1.00 72.19 104 PHE A CA 1
ATOM 767 C C . PHE A 1 104 ? 19.187 5.683 -21.421 1.00 72.19 104 PHE A C 1
ATOM 769 O O . PHE A 1 104 ? 18.998 5.226 -20.294 1.00 72.19 104 PHE A O 1
ATOM 776 N N . ALA A 1 105 ? 20.166 5.288 -22.230 1.00 72.19 105 ALA A N 1
ATOM 777 C CA . ALA A 1 105 ? 21.249 4.397 -21.850 1.00 72.19 105 ALA A CA 1
ATOM 778 C C . ALA A 1 105 ? 22.571 5.080 -22.219 1.00 72.19 105 ALA A C 1
ATOM 780 O O . ALA A 1 105 ? 22.802 5.405 -23.384 1.00 72.19 105 ALA A O 1
ATOM 781 N N . ILE A 1 106 ? 23.410 5.358 -21.224 1.00 67.88 106 ILE A N 1
ATOM 782 C CA . ILE A 1 106 ? 24.715 5.996 -21.410 1.00 67.88 106 ILE A CA 1
ATOM 783 C C . ILE A 1 106 ? 25.780 5.018 -20.936 1.00 67.88 106 ILE A C 1
ATOM 785 O O . ILE A 1 106 ? 25.743 4.558 -19.796 1.00 67.88 106 ILE A O 1
ATOM 789 N N . GLU A 1 107 ? 26.747 4.730 -21.799 1.00 69.38 107 GLU A N 1
ATOM 790 C CA . GLU A 1 107 ? 27.963 4.008 -21.441 1.00 69.38 107 GLU A CA 1
ATOM 791 C C . GLU A 1 107 ? 29.107 5.019 -21.343 1.00 69.38 107 GLU A C 1
ATOM 793 O O . GLU A 1 107 ? 29.463 5.676 -22.321 1.00 69.38 107 GLU A O 1
ATOM 798 N N . ALA A 1 108 ? 29.641 5.208 -20.138 1.00 67.81 108 ALA A N 1
ATOM 799 C CA . ALA A 1 108 ? 30.790 6.071 -19.915 1.00 67.81 108 ALA A CA 1
ATOM 800 C C . ALA A 1 108 ? 32.074 5.365 -20.371 1.00 67.81 108 ALA A C 1
ATOM 802 O O . ALA A 1 108 ? 32.208 4.153 -20.218 1.00 67.81 108 ALA A O 1
ATOM 803 N N . ASN A 1 109 ? 33.074 6.129 -20.820 1.00 71.06 109 ASN A N 1
ATOM 804 C CA . ASN A 1 109 ? 34.385 5.604 -21.246 1.00 71.06 109 ASN A CA 1
ATOM 805 C C . ASN A 1 109 ? 35.116 4.778 -20.164 1.00 71.06 109 ASN A C 1
ATOM 807 O O . ASN A 1 109 ? 36.079 4.079 -20.460 1.00 71.06 109 ASN A O 1
ATOM 811 N N . SER A 1 110 ? 34.676 4.868 -18.908 1.00 73.50 110 SER A N 1
ATOM 812 C CA . SER A 1 110 ? 35.137 4.069 -17.771 1.00 73.50 110 SER A CA 1
ATOM 813 C C . SER A 1 110 ? 34.481 2.681 -17.667 1.00 73.50 110 SER A C 1
ATOM 815 O O . SER A 1 110 ? 34.757 1.967 -16.706 1.00 73.50 110 SER A O 1
ATOM 817 N N . GLY A 1 111 ? 33.607 2.308 -18.609 1.00 68.56 111 GLY A N 1
ATOM 818 C CA . GLY A 1 111 ? 32.858 1.045 -18.628 1.00 68.56 111 GLY A CA 1
ATOM 819 C C . GLY A 1 111 ? 31.551 1.059 -17.827 1.00 68.56 111 GLY A C 1
ATOM 820 O O . GLY A 1 111 ? 30.821 0.075 -17.836 1.00 68.56 111 GLY A O 1
ATOM 821 N N . TYR A 1 112 ? 31.221 2.163 -17.146 1.00 64.06 112 TYR A N 1
ATOM 822 C CA . TYR A 1 112 ? 29.976 2.274 -16.378 1.00 64.06 112 TYR A CA 1
ATOM 823 C C . TYR A 1 112 ? 28.778 2.488 -17.300 1.00 64.06 112 TYR A C 1
ATOM 825 O O . TYR A 1 112 ? 28.788 3.406 -18.122 1.00 64.06 112 TYR A O 1
ATOM 833 N N . ARG A 1 113 ? 27.710 1.714 -17.089 1.00 69.81 113 ARG A N 1
ATOM 834 C CA . ARG A 1 113 ? 26.426 1.894 -17.778 1.00 69.81 113 ARG A CA 1
ATOM 835 C C . ARG A 1 113 ? 25.384 2.508 -16.857 1.00 69.81 113 ARG A C 1
ATOM 837 O O . ARG A 1 113 ? 25.202 2.086 -15.711 1.00 69.81 113 ARG A O 1
ATOM 844 N N . GLN A 1 114 ? 24.691 3.508 -17.380 1.00 71.88 114 GLN A N 1
ATOM 845 C CA . GLN A 1 114 ? 23.615 4.220 -16.706 1.00 71.88 114 GLN A CA 1
ATOM 846 C C . GLN A 1 114 ? 22.350 4.129 -17.543 1.00 71.88 114 GLN A C 1
ATOM 848 O O . GLN A 1 114 ? 22.379 4.425 -18.734 1.00 71.88 114 GLN A O 1
ATOM 853 N N . HIS A 1 115 ? 21.248 3.750 -16.901 1.00 73.69 115 HIS A N 1
ATOM 854 C CA . HIS A 1 115 ? 19.928 3.689 -17.521 1.00 73.69 115 HIS A CA 1
ATOM 855 C C . HIS A 1 115 ? 18.973 4.618 -16.763 1.00 73.69 115 HIS A C 1
ATOM 857 O O . HIS A 1 115 ? 18.948 4.632 -15.527 1.00 73.69 115 HIS A O 1
ATOM 863 N N . ALA A 1 116 ? 18.194 5.405 -17.502 1.00 75.62 116 ALA A N 1
ATOM 864 C CA . ALA A 1 116 ? 17.145 6.268 -16.968 1.00 75.62 116 ALA A CA 1
ATOM 865 C C . ALA A 1 116 ? 15.848 6.027 -17.741 1.00 75.62 116 ALA A C 1
ATOM 867 O O . ALA A 1 116 ? 15.855 6.008 -18.970 1.00 75.62 116 ALA A O 1
ATOM 868 N N . GLY A 1 117 ? 14.735 5.856 -17.027 1.00 78.12 117 GLY A N 1
ATOM 869 C CA . GLY A 1 117 ? 13.472 5.420 -17.616 1.00 78.12 117 GLY A CA 1
ATOM 870 C C . GLY A 1 117 ? 12.247 5.746 -16.769 1.00 78.12 117 GLY A C 1
ATOM 871 O O . GLY A 1 117 ? 12.342 6.334 -15.687 1.00 78.12 117 GLY A O 1
ATOM 872 N N . VAL A 1 118 ? 11.086 5.347 -17.281 1.00 82.75 118 VAL A N 1
ATOM 873 C CA . VAL A 1 118 ? 9.784 5.472 -16.611 1.00 82.75 118 VAL A CA 1
ATOM 874 C C . VAL A 1 118 ? 9.184 4.095 -16.372 1.00 82.75 118 VAL A C 1
ATOM 876 O O . VAL A 1 118 ? 9.385 3.176 -17.162 1.00 82.75 118 VAL A O 1
ATOM 879 N N . TYR A 1 119 ? 8.429 3.945 -15.287 1.00 81.12 119 TYR A N 1
ATOM 880 C CA . TYR A 1 119 ? 7.737 2.697 -14.979 1.00 81.12 119 TYR A CA 1
ATOM 881 C C . TYR A 1 119 ? 6.394 2.949 -14.304 1.00 81.12 119 TYR A C 1
ATOM 883 O O . TYR A 1 119 ? 6.149 4.008 -13.716 1.00 81.12 119 TYR A O 1
ATOM 891 N N . VAL A 1 120 ? 5.526 1.947 -14.390 1.00 84.31 120 VAL A N 1
ATOM 892 C CA . VAL A 1 120 ? 4.250 1.887 -13.684 1.00 84.31 120 VAL A CA 1
ATOM 893 C C . VAL A 1 120 ? 4.140 0.556 -12.956 1.00 84.31 120 VAL A C 1
ATOM 895 O O . VAL A 1 120 ? 4.507 -0.493 -13.483 1.00 84.31 120 VAL A O 1
ATOM 898 N N . ALA A 1 121 ? 3.610 0.609 -11.741 1.00 81.56 121 ALA A N 1
ATOM 899 C CA . ALA A 1 121 ? 3.341 -0.555 -10.911 1.00 81.56 121 ALA A CA 1
ATOM 900 C C . ALA A 1 121 ? 1.854 -0.597 -10.561 1.00 81.56 121 ALA A C 1
ATOM 902 O O . ALA A 1 121 ? 1.238 0.448 -10.319 1.00 81.56 121 ALA A O 1
ATOM 903 N N . ALA A 1 122 ? 1.282 -1.797 -10.526 1.00 81.69 122 ALA A N 1
ATOM 904 C CA . ALA A 1 122 ? -0.093 -2.013 -10.112 1.00 81.69 122 ALA A CA 1
ATOM 905 C C . ALA A 1 122 ? -0.205 -3.255 -9.213 1.00 81.69 122 ALA A C 1
ATOM 907 O O . ALA A 1 122 ? 0.358 -4.307 -9.531 1.00 81.69 122 ALA A O 1
ATOM 908 N N . PRO A 1 123 ? -0.946 -3.169 -8.095 1.00 75.56 123 PRO A N 1
ATOM 909 C CA . PRO A 1 123 ? -1.281 -4.344 -7.305 1.00 75.56 123 PRO A CA 1
ATOM 910 C C . PRO A 1 123 ? -2.220 -5.273 -8.093 1.00 75.56 123 PRO A C 1
ATOM 912 O O . PRO A 1 123 ? -3.103 -4.823 -8.822 1.00 75.56 123 PRO A O 1
ATOM 915 N N . ALA A 1 124 ? -2.039 -6.581 -7.928 1.00 72.94 124 ALA A N 1
ATOM 916 C CA . ALA A 1 124 ? -2.875 -7.624 -8.521 1.00 72.94 124 ALA A CA 1
ATOM 917 C C . ALA A 1 124 ? -4.135 -7.910 -7.680 1.00 72.94 124 ALA A C 1
ATOM 919 O O . ALA A 1 124 ? -5.097 -8.497 -8.175 1.00 72.94 124 ALA A O 1
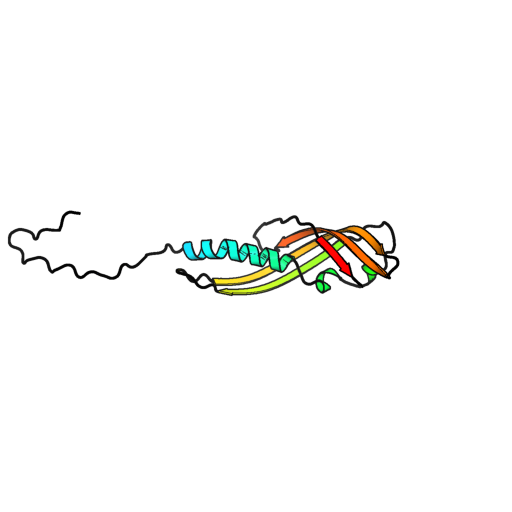ATOM 920 N N . SER A 1 125 ? -4.158 -7.488 -6.409 1.00 58.34 125 SER A N 1
ATOM 921 C CA . SER A 1 125 ? -5.364 -7.526 -5.578 1.00 58.34 125 SER A CA 1
ATOM 922 C C . SER A 1 125 ? -6.311 -6.380 -5.955 1.00 58.34 125 SER A C 1
ATOM 924 O O . SER A 1 125 ? -5.872 -5.329 -6.413 1.00 58.34 125 SER A O 1
ATOM 926 N N . LYS A 1 126 ? -7.627 -6.573 -5.770 1.00 48.84 126 LYS A N 1
ATOM 927 C CA . LYS A 1 126 ? -8.675 -5.565 -6.030 1.00 48.84 126 LYS A CA 1
ATOM 928 C C . LYS A 1 126 ? -8.532 -4.344 -5.100 1.00 48.84 126 LYS A C 1
ATOM 930 O O . LYS A 1 126 ? -9.306 -4.171 -4.167 1.00 48.84 126 LYS A O 1
ATOM 935 N N . ALA A 1 127 ? -7.535 -3.508 -5.338 1.00 37.28 127 ALA A N 1
ATOM 936 C CA . ALA A 1 127 ? -7.341 -2.204 -4.728 1.00 37.28 127 ALA A CA 1
ATOM 937 C C . ALA A 1 127 ? -6.592 -1.340 -5.748 1.00 37.28 127 ALA A C 1
ATOM 939 O O . ALA A 1 127 ? -5.372 -1.384 -5.851 1.00 37.28 127 ALA A O 1
ATOM 940 N N . THR A 1 128 ? -7.340 -0.601 -6.565 1.00 41.16 128 THR A N 1
ATOM 941 C CA . THR A 1 128 ? -6.784 0.182 -7.671 1.00 41.16 128 THR A CA 1
ATOM 942 C C . THR A 1 128 ? -6.039 1.405 -7.139 1.00 41.16 128 THR A C 1
ATOM 944 O O . THR A 1 128 ? -6.658 2.381 -6.722 1.00 41.16 128 THR A O 1
ATOM 947 N N . SER A 1 129 ? -4.709 1.387 -7.201 1.00 38.91 129 SER A N 1
ATOM 948 C CA . SER A 1 129 ? -3.869 2.583 -7.113 1.00 38.91 129 SER A CA 1
ATOM 949 C C . SER A 1 129 ? -2.845 2.570 -8.253 1.00 38.91 129 SER A C 1
ATOM 951 O O . SER A 1 129 ? -2.287 1.529 -8.593 1.00 38.91 129 SER A O 1
ATOM 953 N N . LYS A 1 130 ? -2.652 3.725 -8.899 1.00 43.69 130 LYS A N 1
ATOM 954 C CA . LYS A 1 130 ? -1.634 3.953 -9.936 1.00 43.69 130 LYS A CA 1
ATOM 955 C C . LYS A 1 130 ? -0.624 4.946 -9.371 1.00 43.69 130 LYS A C 1
ATOM 957 O O . LYS A 1 130 ? -1.021 6.007 -8.897 1.00 43.69 130 LYS A O 1
ATOM 962 N N . VAL A 1 131 ? 0.662 4.611 -9.412 1.00 49.12 131 VAL A N 1
ATOM 963 C CA . VAL A 1 131 ? 1.751 5.493 -8.970 1.00 49.12 131 VAL A CA 1
ATOM 964 C C . VAL A 1 131 ? 2.694 5.725 -10.149 1.00 49.12 131 VAL A C 1
ATOM 966 O O . VAL A 1 131 ? 3.105 4.768 -10.798 1.00 49.12 131 VAL A O 1
ATOM 969 N N . LEU A 1 132 ? 3.025 6.992 -10.419 1.00 34.22 132 LEU A N 1
ATOM 970 C CA . LEU A 1 132 ? 3.991 7.424 -11.435 1.00 34.22 132 LEU A CA 1
ATOM 971 C C . LEU A 1 132 ? 5.224 8.008 -10.728 1.00 34.22 132 LEU A C 1
ATOM 973 O O . LEU A 1 132 ? 5.076 8.885 -9.874 1.00 34.22 132 LEU A O 1
ATOM 977 N N . ARG A 1 133 ? 6.431 7.518 -11.044 1.00 48.41 133 ARG A N 1
ATOM 978 C CA . ARG A 1 133 ? 7.706 7.975 -10.452 1.00 48.41 133 ARG A CA 1
ATOM 979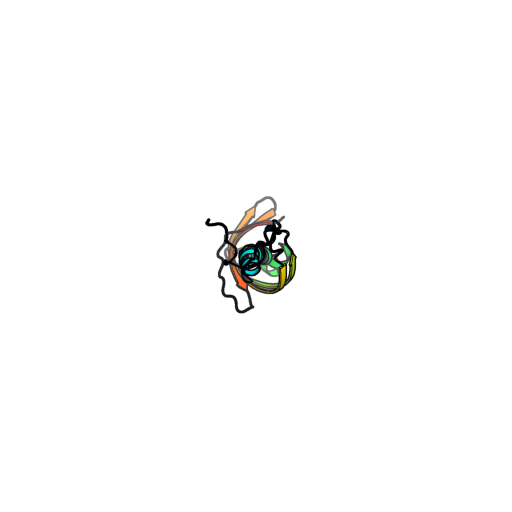 C C . ARG A 1 133 ? 8.865 7.911 -11.461 1.00 48.41 133 ARG A C 1
ATOM 981 O O . ARG A 1 133 ? 8.766 7.251 -12.488 1.00 48.41 133 ARG A O 1
ATOM 988 N N . TRP A 1 134 ? 9.960 8.590 -11.119 1.00 40.91 134 TRP A N 1
ATOM 989 C CA . TRP A 1 134 ? 11.200 8.755 -11.891 1.00 40.91 134 TRP A CA 1
ATOM 990 C C . TRP A 1 134 ? 12.325 7.969 -11.191 1.00 40.91 134 TRP A C 1
ATOM 992 O O . TRP A 1 134 ? 12.333 7.924 -9.957 1.00 40.91 134 TRP A O 1
ATOM 1002 N N . ALA A 1 135 ? 13.266 7.369 -11.928 1.00 49.19 135 ALA A N 1
ATOM 1003 C CA . ALA A 1 135 ? 14.394 6.622 -11.353 1.00 49.19 135 ALA A CA 1
ATOM 1004 C C . ALA A 1 135 ? 15.709 6.850 -12.128 1.00 49.19 135 ALA A C 1
ATOM 1006 O O . ALA A 1 135 ? 15.697 6.974 -13.350 1.00 49.19 135 ALA A O 1
ATOM 1007 N N . LEU A 1 136 ? 16.833 6.874 -11.402 1.00 45.00 136 LEU A N 1
ATOM 1008 C CA . LEU A 1 136 ? 18.206 6.933 -11.921 1.00 45.00 136 LEU A CA 1
ATOM 1009 C C . LEU A 1 136 ? 18.972 5.709 -11.399 1.00 45.00 136 LEU A C 1
ATOM 1011 O O . LEU A 1 136 ? 18.953 5.461 -10.191 1.00 45.00 136 LEU A O 1
ATOM 1015 N N . GLN A 1 137 ? 19.628 4.945 -12.279 1.00 50.22 137 GLN A N 1
ATOM 1016 C CA . GLN A 1 137 ? 20.316 3.702 -11.908 1.00 50.22 137 GLN A CA 1
ATOM 1017 C C . GLN A 1 137 ? 21.735 3.641 -12.508 1.00 50.22 137 GLN A C 1
ATOM 1019 O O . GLN A 1 137 ? 21.916 3.831 -13.708 1.00 50.22 137 GLN A O 1
ATOM 1024 N N . THR A 1 138 ? 22.734 3.358 -11.661 1.00 40.50 138 THR A N 1
ATOM 1025 C CA . THR A 1 138 ? 24.165 3.250 -12.017 1.00 40.50 138 THR A CA 1
ATOM 1026 C C . THR A 1 138 ? 24.645 1.822 -11.766 1.00 40.50 138 THR A C 1
ATOM 1028 O O . THR A 1 138 ? 24.463 1.324 -10.655 1.00 40.50 138 THR A O 1
ATOM 1031 N N . THR A 1 139 ? 25.279 1.182 -12.755 1.00 52.06 139 THR A N 1
ATOM 1032 C CA . THR A 1 139 ? 25.929 -0.132 -12.597 1.00 52.06 139 THR A CA 1
ATOM 1033 C C . THR A 1 139 ? 27.377 -0.110 -13.094 1.00 52.06 139 THR A C 1
ATOM 1035 O O . THR A 1 139 ? 27.736 0.734 -13.919 1.00 52.06 139 THR A O 1
ATOM 1038 N N . ARG A 1 140 ? 28.202 -1.012 -12.553 1.00 44.56 140 ARG A N 1
ATOM 1039 C CA . ARG A 1 140 ? 29.616 -1.206 -12.901 1.00 44.56 140 ARG A CA 1
ATOM 1040 C C . ARG A 1 140 ? 29.792 -2.406 -13.823 1.00 44.56 140 ARG A C 1
ATOM 1042 O O . ARG A 1 140 ? 28.990 -3.355 -13.672 1.00 44.56 140 ARG A O 1
#

Secondary structure (DSSP, 8-state):
-PPPPPPTTSPPPPPPP---------TTHHHHHHHHHHHHHHHHHTT--TTGGG-STTGGG--SSPPPEEEEEEEEEEEEE--STT--EEEEEEEEEEEEEEEEEEE-TTS-EEEEEEEEEEESSS----EEEEEEEEE-

pLDDT: mean 71.22, std 14.75, range [34.22, 88.75]

Organism: NCBI:txid2708063

InterPro domains:
  IPR006315 Outer membrane autotransporter barrel domain [TIGR01414] (11-121)
  IPR036709 Autotransporter beta-domain superfamily [G3DSA:2.40.128.130] (24-133)